Protein AF-A0AAI8QG87-F1 (afdb_monomer)

pLDDT: mean 82.21, std 5.56, range [61.78, 92.12]

Structure (mmCIF, N/CA/C/O backbone):
data_AF-A0AAI8QG87-F1
#
_entry.id   AF-A0AAI8QG87-F1
#
loop_
_atom_site.group_PDB
_atom_site.id
_atom_site.type_symbol
_atom_site.label_atom_id
_atom_site.label_alt_id
_atom_site.label_comp_id
_atom_site.label_asym_id
_atom_site.label_entity_id
_atom_s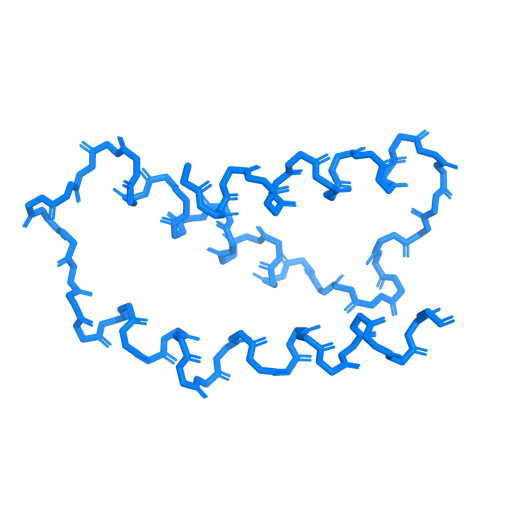ite.label_seq_id
_atom_site.pdbx_PDB_ins_code
_atom_site.Cartn_x
_atom_site.Cartn_y
_atom_site.Cartn_z
_atom_site.occupancy
_atom_site.B_iso_or_equiv
_atom_site.auth_seq_id
_atom_site.auth_comp_id
_atom_site.auth_asym_id
_atom_site.auth_atom_id
_atom_site.pdbx_PDB_model_num
ATOM 1 N N . MET A 1 1 ? 2.165 12.585 -9.131 1.00 61.78 1 MET A N 1
ATOM 2 C CA . MET A 1 1 ? 2.311 11.119 -9.316 1.00 61.78 1 MET A CA 1
ATOM 3 C C . MET A 1 1 ? 1.345 10.400 -8.378 1.00 61.78 1 MET A C 1
ATOM 5 O O . MET A 1 1 ? 1.283 10.784 -7.218 1.00 61.78 1 MET A O 1
ATOM 9 N N . HIS A 1 2 ? 0.595 9.395 -8.841 1.00 73.88 2 HIS A N 1
ATOM 10 C CA . HIS A 1 2 ? -0.497 8.750 -8.081 1.00 73.88 2 HIS A CA 1
ATOM 11 C C . HIS A 1 2 ? -0.101 8.234 -6.682 1.00 73.88 2 HIS A C 1
ATOM 13 O O . HIS A 1 2 ? -0.880 8.363 -5.746 1.00 73.88 2 HIS A O 1
ATOM 19 N N . LEU A 1 3 ? 1.135 7.756 -6.495 1.00 74.81 3 LEU A N 1
ATOM 20 C CA . LEU A 1 3 ? 1.635 7.296 -5.188 1.00 74.81 3 LEU A CA 1
ATOM 21 C C . LEU A 1 3 ? 1.787 8.422 -4.149 1.00 74.81 3 LEU A C 1
ATOM 23 O O . LEU A 1 3 ? 1.671 8.174 -2.951 1.00 74.81 3 LEU A O 1
ATOM 27 N N . ILE A 1 4 ? 2.028 9.660 -4.595 1.00 77.81 4 ILE A N 1
ATOM 28 C CA . ILE A 1 4 ? 2.064 10.841 -3.716 1.00 77.81 4 ILE A CA 1
ATOM 29 C C . ILE A 1 4 ? 0.653 11.118 -3.192 1.00 77.81 4 ILE A C 1
ATOM 31 O O . ILE A 1 4 ? 0.465 11.270 -1.991 1.00 77.81 4 ILE A O 1
ATOM 35 N N . VAL A 1 5 ? -0.345 11.063 -4.080 1.00 82.88 5 VAL A N 1
ATOM 36 C CA . VAL A 1 5 ? -1.762 11.235 -3.723 1.00 82.88 5 VAL A CA 1
ATOM 37 C C . VAL A 1 5 ? -2.222 10.140 -2.753 1.00 82.88 5 VAL A C 1
ATOM 39 O O . VAL A 1 5 ? -2.939 10.428 -1.799 1.00 82.88 5 VAL A O 1
ATOM 42 N N . CYS A 1 6 ? -1.787 8.887 -2.934 1.00 80.44 6 CYS A N 1
ATOM 43 C CA . CYS A 1 6 ? -2.067 7.815 -1.970 1.00 80.44 6 CYS A CA 1
ATOM 44 C C . CYS A 1 6 ? -1.499 8.132 -0.579 1.00 80.44 6 CYS A C 1
ATOM 46 O O . CYS A 1 6 ? -2.221 8.022 0.408 1.00 80.44 6 CYS A O 1
ATOM 48 N N . LYS A 1 7 ? -0.235 8.574 -0.499 1.00 81.50 7 LYS A N 1
ATOM 49 C CA . LYS A 1 7 ? 0.402 8.971 0.767 1.00 81.50 7 LYS A CA 1
ATOM 50 C C . LYS A 1 7 ? -0.379 10.083 1.470 1.00 81.50 7 LYS A C 1
ATOM 52 O O . LYS A 1 7 ? -0.687 9.942 2.647 1.00 81.50 7 LYS A O 1
ATOM 57 N N . GLU A 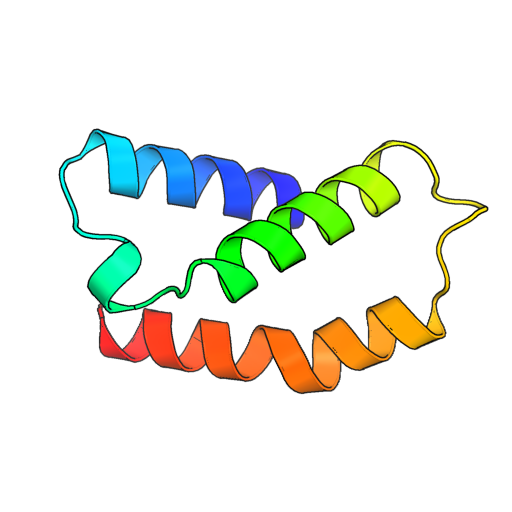1 8 ? -0.720 11.150 0.753 1.00 85.44 8 GLU A N 1
ATOM 58 C CA . GLU A 1 8 ? -1.459 12.285 1.319 1.00 85.44 8 GLU A CA 1
ATOM 59 C C . GLU A 1 8 ? -2.832 11.868 1.861 1.00 85.44 8 GLU A C 1
ATOM 61 O O . GLU A 1 8 ? -3.250 12.337 2.917 1.00 85.44 8 GLU A O 1
ATOM 66 N N . ASN A 1 9 ? -3.541 10.971 1.169 1.00 85.06 9 ASN A N 1
ATOM 67 C CA . ASN A 1 9 ? -4.825 10.467 1.657 1.00 85.06 9 A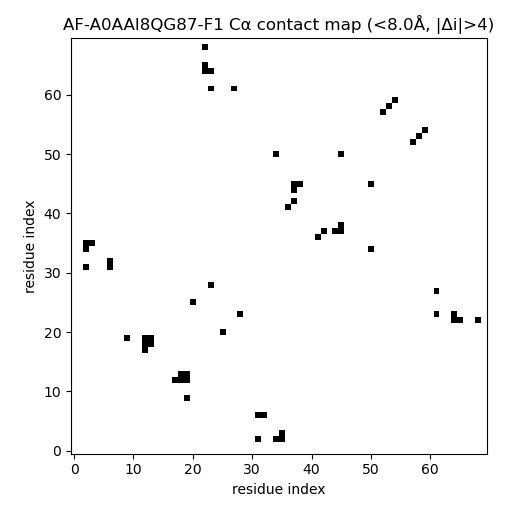SN A CA 1
ATOM 68 C C . ASN A 1 9 ? -4.668 9.588 2.904 1.00 85.06 9 ASN A C 1
ATOM 70 O O . ASN A 1 9 ? -5.461 9.723 3.830 1.00 85.06 9 ASN A O 1
ATOM 74 N N . PHE A 1 10 ? -3.628 8.755 2.987 1.00 81.88 10 PHE A N 1
ATOM 75 C CA . PHE A 1 10 ? -3.347 8.003 4.215 1.00 81.88 10 PHE A CA 1
ATOM 76 C C . PHE A 1 10 ? -3.004 8.919 5.393 1.00 81.88 10 PHE A C 1
ATOM 78 O O . PHE A 1 10 ? -3.487 8.692 6.499 1.00 81.88 10 PHE A O 1
ATOM 85 N 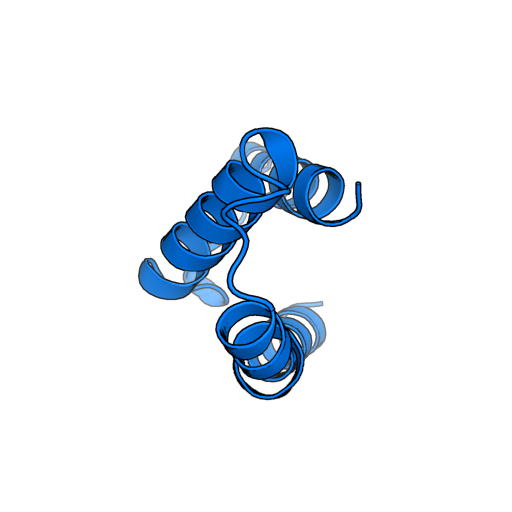N . GLU A 1 11 ? -2.233 9.984 5.164 1.00 84.12 11 GLU A N 1
ATOM 86 C CA . GLU A 1 11 ? -1.937 10.989 6.193 1.00 84.12 11 GLU A CA 1
ATOM 87 C C . GLU A 1 11 ? -3.214 11.691 6.684 1.00 84.12 11 GLU A C 1
ATOM 89 O O . GLU A 1 11 ? -3.365 11.896 7.887 1.00 84.12 11 GLU A O 1
ATOM 94 N N . LYS A 1 12 ? -4.170 11.983 5.789 1.00 86.69 12 LYS A N 1
ATOM 95 C CA . LYS A 1 12 ? -5.482 12.548 6.157 1.00 86.69 12 LYS A CA 1
ATOM 96 C C . LYS A 1 12 ? -6.328 11.591 6.999 1.00 86.69 12 LYS A C 1
ATOM 98 O O . LYS A 1 12 ? -6.887 12.022 8.000 1.00 86.69 12 LYS A O 1
ATOM 103 N N . VAL A 1 13 ? -6.398 10.310 6.630 1.00 83.81 13 VAL A N 1
ATOM 104 C CA . VAL A 1 13 ? -7.116 9.275 7.404 1.00 83.81 13 VAL A CA 1
ATOM 105 C C . VAL A 1 13 ? -6.551 9.187 8.825 1.00 83.81 13 VAL A C 1
ATOM 107 O O . VAL A 1 13 ? -7.299 9.248 9.797 1.00 83.81 13 VAL A O 1
ATOM 110 N N . ILE A 1 14 ? -5.220 9.136 8.953 1.00 81.12 14 ILE A N 1
ATOM 111 C CA . ILE A 1 14 ? -4.538 9.119 10.257 1.00 81.12 14 ILE A CA 1
ATOM 112 C C . ILE A 1 14 ? -4.846 10.393 11.054 1.00 81.12 14 ILE A C 1
ATOM 114 O O . ILE A 1 14 ? -5.156 10.317 12.241 1.00 81.12 14 ILE A O 1
ATOM 118 N N . TYR A 1 15 ? -4.764 11.561 10.410 1.00 84.19 15 TYR A N 1
ATOM 119 C CA . TYR A 1 15 ? -5.029 12.851 11.046 1.00 84.19 15 TYR A CA 1
ATOM 120 C C . TYR A 1 15 ? -6.465 12.963 11.575 1.00 84.19 15 TYR A C 1
ATOM 122 O O . TYR A 1 15 ? -6.679 13.508 12.655 1.00 84.19 15 TYR A O 1
ATOM 130 N N . ASN A 1 16 ? -7.437 12.394 10.860 1.00 85.38 16 ASN A N 1
ATOM 131 C CA . ASN A 1 16 ? -8.845 12.392 11.256 1.00 85.38 16 ASN A CA 1
ATOM 132 C C . ASN A 1 16 ? -9.164 11.416 12.406 1.00 85.38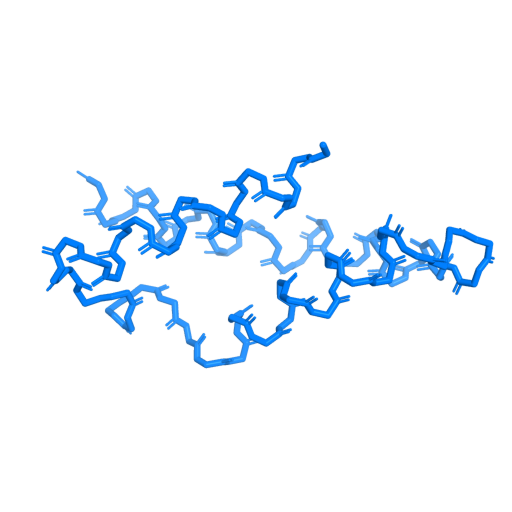 16 ASN A C 1
ATOM 134 O O . ASN A 1 16 ? -10.317 11.316 12.820 1.00 85.38 16 ASN A O 1
ATOM 138 N N . GLY A 1 17 ? -8.168 10.697 12.937 1.00 75.88 17 GLY A N 1
ATOM 139 C CA . GLY A 1 17 ? -8.349 9.734 14.025 1.00 75.88 17 GLY A CA 1
ATOM 140 C C . GLY A 1 17 ? -8.951 8.401 13.578 1.00 75.88 17 GLY A C 1
ATOM 141 O O . GLY A 1 17 ? -9.294 7.572 14.422 1.00 75.88 17 GLY A O 1
ATOM 142 N N . GLU A 1 18 ? -9.068 8.168 12.269 1.00 79.19 18 GLU A N 1
ATOM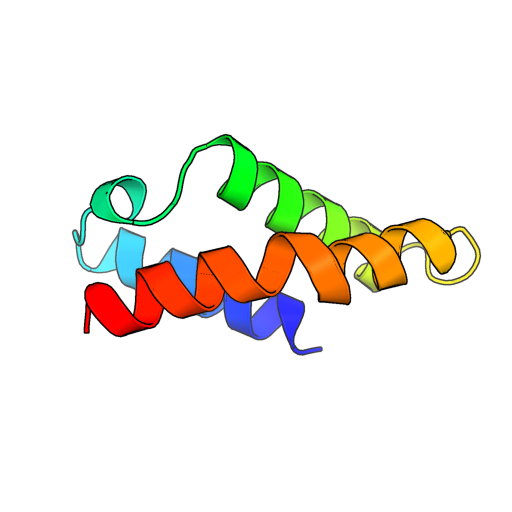 143 C CA . GLU A 1 18 ? -9.509 6.885 11.742 1.00 79.19 18 GLU A CA 1
ATOM 144 C C . GLU A 1 18 ? -8.406 5.840 11.908 1.00 79.19 18 GLU A C 1
ATOM 146 O O . GLU A 1 18 ? -7.215 6.082 11.673 1.00 79.19 18 GLU A O 1
ATOM 151 N N . ASN A 1 19 ? -8.801 4.636 12.317 1.00 79.19 19 ASN A N 1
ATOM 152 C CA . ASN A 1 19 ? -7.850 3.561 12.520 1.00 79.19 19 ASN A CA 1
ATOM 153 C C . ASN A 1 19 ? -7.435 2.961 11.170 1.00 79.19 19 ASN A C 1
ATOM 155 O O . ASN A 1 19 ? -7.965 1.939 10.745 1.00 79.19 19 ASN A O 1
ATOM 159 N N . ILE A 1 20 ? -6.432 3.559 10.526 1.00 78.81 20 ILE A N 1
ATOM 160 C CA . ILE A 1 20 ? -5.856 3.054 9.271 1.00 78.81 20 ILE A CA 1
ATOM 161 C C . ILE A 1 20 ? -5.386 1.593 9.382 1.00 78.81 20 ILE A C 1
ATOM 163 O O . ILE A 1 20 ? -5.388 0.854 8.400 1.00 78.81 20 ILE A O 1
ATOM 167 N N . THR A 1 21 ? -5.039 1.136 10.594 1.00 81.25 21 THR A N 1
ATOM 168 C CA . THR A 1 21 ? -4.633 -0.256 10.838 1.00 81.25 21 THR A CA 1
ATOM 169 C C . THR A 1 21 ? -5.797 -1.246 10.813 1.00 81.25 21 THR A C 1
ATOM 171 O O . THR A 1 21 ? -5.559 -2.450 10.753 1.00 81.25 21 THR A O 1
ATOM 174 N N . ALA A 1 22 ? -7.045 -0.762 10.796 1.00 80.31 22 ALA A N 1
ATOM 175 C CA . ALA A 1 22 ? -8.230 -1.593 10.602 1.00 80.31 22 ALA A CA 1
ATOM 176 C C . ALA A 1 22 ? -8.289 -2.207 9.194 1.00 80.31 22 ALA A C 1
ATOM 178 O O . ALA A 1 22 ? -8.887 -3.265 9.020 1.00 80.31 22 ALA A O 1
ATOM 179 N N . PHE A 1 23 ? -7.654 -1.575 8.199 1.00 80.56 23 PHE A N 1
ATOM 180 C CA . PHE A 1 23 ? -7.690 -2.038 6.808 1.00 80.56 23 PHE A CA 1
ATOM 181 C C . PHE A 1 23 ? -6.321 -2.054 6.104 1.00 80.56 23 PHE A C 1
ATOM 183 O O . PHE A 1 23 ? -6.192 -2.686 5.058 1.00 80.56 23 PHE A O 1
ATOM 190 N N . LEU A 1 24 ? -5.271 -1.443 6.662 1.00 84.25 24 LEU A N 1
ATOM 191 C CA . LEU A 1 24 ? -3.902 -1.524 6.137 1.00 84.25 24 LEU A CA 1
ATOM 192 C C . LEU A 1 24 ? -2.933 -2.101 7.166 1.00 84.25 24 LEU A C 1
ATOM 194 O O . LEU A 1 24 ? -2.808 -1.617 8.289 1.00 84.25 24 LEU A O 1
ATOM 198 N N . SER A 1 25 ? -2.179 -3.121 6.760 1.00 85.62 25 SER A N 1
ATOM 199 C CA . SER A 1 25 ? -1.118 -3.668 7.603 1.00 85.62 25 SER A CA 1
ATOM 200 C C . SER A 1 25 ? 0.105 -2.741 7.629 1.00 85.62 25 SER A C 1
ATOM 202 O O . SER A 1 25 ? 0.319 -1.910 6.742 1.00 85.62 25 SER A O 1
ATOM 204 N N . LYS A 1 26 ? 0.978 -2.920 8.630 1.00 84.31 26 LYS A N 1
ATOM 205 C CA . LYS A 1 26 ? 2.284 -2.234 8.666 1.00 84.31 26 LYS A CA 1
ATOM 206 C C . LYS A 1 26 ? 3.141 -2.529 7.434 1.00 84.31 26 LYS A C 1
ATOM 208 O O . LYS A 1 26 ? 3.932 -1.678 7.032 1.00 84.31 26 LYS A O 1
ATOM 213 N N . GLU A 1 27 ? 3.002 -3.718 6.862 1.00 85.38 27 GLU A N 1
ATOM 214 C CA . GLU A 1 27 ? 3.734 -4.125 5.667 1.00 85.38 27 GLU A CA 1
ATOM 215 C C . GLU A 1 27 ? 3.212 -3.404 4.421 1.00 85.38 27 GLU A C 1
ATOM 217 O O . GLU A 1 27 ? 4.016 -2.854 3.671 1.00 85.38 27 GLU A O 1
ATOM 222 N N . ASP A 1 28 ? 1.887 -3.275 4.279 1.00 84.69 28 ASP A N 1
ATOM 223 C CA . ASP A 1 28 ? 1.256 -2.503 3.198 1.00 84.69 28 ASP A CA 1
ATOM 224 C C . ASP A 1 28 ? 1.760 -1.047 3.206 1.00 84.69 28 ASP A C 1
ATOM 226 O O . ASP A 1 28 ? 2.219 -0.522 2.189 1.00 84.69 28 ASP A O 1
ATOM 230 N N . MET A 1 29 ? 1.759 -0.409 4.384 1.00 84.00 29 MET A N 1
ATOM 231 C CA . MET A 1 29 ? 2.222 0.975 4.557 1.00 84.00 29 MET A CA 1
ATOM 232 C C . MET A 1 29 ? 3.715 1.152 4.232 1.00 84.00 29 MET A C 1
ATOM 234 O O . MET A 1 29 ? 4.113 2.146 3.610 1.00 84.00 29 MET A O 1
ATOM 238 N N . ARG A 1 30 ? 4.556 0.187 4.628 1.00 85.56 30 ARG A N 1
ATOM 239 C CA . ARG A 1 30 ? 5.991 0.187 4.298 1.00 85.56 30 ARG A CA 1
ATOM 240 C C . ARG A 1 30 ? 6.225 0.000 2.803 1.00 85.56 30 ARG A C 1
ATOM 242 O O . ARG A 1 30 ? 7.013 0.751 2.231 1.00 85.56 30 ARG A O 1
ATOM 249 N N . GLY A 1 31 ? 5.524 -0.942 2.174 1.00 85.00 31 GLY A N 1
ATOM 250 C CA . GLY A 1 31 ? 5.623 -1.206 0.740 1.00 85.00 31 GLY A CA 1
ATOM 251 C C . GLY A 1 31 ? 5.258 0.022 -0.092 1.00 85.00 31 GLY A C 1
ATOM 252 O O . GLY A 1 31 ? 6.052 0.465 -0.920 1.00 85.00 31 GLY A O 1
ATOM 253 N N . LEU A 1 32 ? 4.110 0.642 0.197 1.00 83.44 32 LEU A N 1
ATOM 254 C CA . LEU A 1 32 ? 3.658 1.874 -0.461 1.00 83.44 32 LEU A CA 1
ATOM 255 C C . LEU A 1 32 ? 4.683 3.012 -0.347 1.00 83.44 32 LEU A C 1
ATOM 257 O O . LEU A 1 32 ? 4.964 3.700 -1.329 1.00 83.44 32 LEU A O 1
ATOM 261 N N . SER A 1 33 ? 5.282 3.180 0.834 1.00 83.00 33 SER A N 1
ATOM 262 C CA . SER A 1 33 ? 6.317 4.195 1.065 1.00 83.00 33 SER A CA 1
ATOM 263 C C . SER A 1 33 ? 7.597 3.914 0.272 1.00 83.00 33 SER A C 1
ATOM 265 O O . SER A 1 33 ? 8.181 4.839 -0.294 1.00 83.00 33 SER A O 1
ATOM 267 N N . ALA A 1 34 ? 8.017 2.648 0.193 1.00 82.81 34 ALA A N 1
ATOM 268 C CA . ALA A 1 34 ? 9.196 2.236 -0.563 1.00 82.81 34 ALA A CA 1
ATOM 269 C C . ALA A 1 34 ? 9.010 2.471 -2.070 1.00 82.81 34 ALA A C 1
ATOM 271 O O . ALA A 1 34 ? 9.840 3.127 -2.694 1.00 82.81 34 ALA A O 1
ATOM 272 N N . ILE A 1 35 ? 7.884 2.028 -2.637 1.00 81.31 35 ILE A N 1
ATOM 273 C CA . ILE A 1 35 ? 7.576 2.197 -4.065 1.00 81.31 35 ILE A CA 1
ATOM 274 C C . ILE A 1 35 ? 7.474 3.684 -4.424 1.00 81.31 35 ILE A C 1
ATOM 276 O O . ILE A 1 35 ? 8.024 4.108 -5.438 1.00 81.31 35 ILE A O 1
ATOM 280 N N . ARG A 1 36 ? 6.850 4.506 -3.566 1.00 83.19 36 ARG A N 1
ATOM 281 C CA . ARG A 1 36 ? 6.821 5.966 -3.742 1.00 83.19 36 ARG A CA 1
ATOM 282 C C . ARG A 1 36 ? 8.227 6.559 -3.768 1.00 83.19 36 ARG A C 1
ATOM 284 O O . ARG A 1 36 ? 8.498 7.411 -4.604 1.00 83.19 36 ARG A O 1
ATOM 291 N N . ASN A 1 37 ? 9.103 6.144 -2.854 1.00 80.44 37 ASN A N 1
ATOM 292 C CA . ASN A 1 37 ? 10.457 6.685 -2.769 1.00 80.44 37 ASN A CA 1
ATOM 293 C C . ASN A 1 37 ? 11.284 6.362 -4.013 1.00 80.44 37 ASN A C 1
ATOM 295 O O . ASN A 1 37 ? 11.890 7.284 -4.559 1.00 80.44 37 ASN A O 1
ATOM 299 N N . ILE A 1 38 ? 11.258 5.106 -4.472 1.00 78.81 38 ILE A N 1
ATOM 300 C CA . ILE A 1 38 ? 11.988 4.674 -5.672 1.00 78.81 38 ILE A CA 1
ATOM 301 C C . ILE A 1 38 ? 11.426 5.401 -6.900 1.00 78.81 38 ILE A C 1
ATOM 303 O O . ILE A 1 38 ? 12.165 6.082 -7.602 1.00 78.81 38 ILE A O 1
ATOM 307 N N . ALA A 1 39 ? 10.101 5.394 -7.087 1.00 75.50 39 ALA A N 1
ATOM 308 C CA . ALA A 1 39 ? 9.457 6.065 -8.218 1.00 75.50 39 ALA A CA 1
ATOM 309 C C . ALA A 1 39 ? 9.620 7.600 -8.219 1.00 75.50 39 ALA A C 1
ATOM 311 O O . ALA A 1 39 ? 9.365 8.236 -9.235 1.00 75.50 39 ALA A O 1
ATOM 312 N N . SER A 1 40 ? 9.990 8.231 -7.100 1.00 76.19 40 SER A N 1
ATOM 313 C CA . SER A 1 40 ? 10.202 9.687 -7.031 1.00 76.19 40 SER A CA 1
ATOM 314 C C . SER A 1 40 ? 11.647 10.129 -7.254 1.00 76.19 40 SER A C 1
ATOM 316 O O . SER A 1 40 ? 11.840 11.280 -7.632 1.00 76.19 40 SER A O 1
ATOM 318 N N . HIS A 1 41 ? 12.642 9.276 -7.000 1.00 72.69 41 HIS A N 1
ATOM 319 C CA . HIS A 1 41 ? 14.051 9.698 -6.983 1.00 72.69 41 HIS A CA 1
ATOM 320 C C . HIS A 1 41 ? 14.971 8.848 -7.857 1.00 72.69 41 HIS A C 1
ATOM 322 O O . HIS A 1 41 ? 16.024 9.338 -8.249 1.00 72.69 41 HIS A O 1
ATOM 328 N N . ASP A 1 42 ? 14.594 7.607 -8.168 1.00 71.19 42 ASP A N 1
ATOM 329 C CA . ASP A 1 42 ? 15.452 6.650 -8.866 1.00 71.19 42 ASP A CA 1
ATOM 330 C C . ASP A 1 42 ? 14.664 5.933 -9.969 1.00 71.19 42 ASP A C 1
ATOM 332 O O . ASP A 1 42 ? 14.334 4.750 -9.889 1.00 71.19 42 ASP A O 1
ATOM 336 N N . TYR A 1 43 ? 14.277 6.708 -10.986 1.00 68.00 43 TYR A N 1
ATOM 337 C CA . TYR A 1 43 ? 13.493 6.201 -12.115 1.00 68.00 43 TYR A CA 1
ATOM 338 C C . TYR A 1 43 ? 14.310 5.260 -13.013 1.00 68.00 43 TYR A C 1
ATOM 340 O O . TYR A 1 43 ? 13.737 4.344 -13.597 1.00 68.00 43 TYR A O 1
ATOM 348 N N . GLU A 1 44 ? 15.629 5.461 -13.112 1.00 72.75 44 GLU A N 1
ATOM 349 C CA . GLU A 1 44 ? 16.517 4.595 -13.901 1.00 72.75 44 GLU A CA 1
ATOM 350 C C . GLU A 1 44 ? 16.898 3.303 -13.161 1.00 72.75 44 GLU A C 1
ATOM 352 O O . GLU A 1 44 ? 17.032 2.260 -13.796 1.00 72.75 44 GLU A O 1
ATOM 357 N N . GLY A 1 45 ? 16.995 3.325 -11.826 1.00 73.56 45 GLY A N 1
ATOM 358 C CA . GLY A 1 45 ? 17.165 2.131 -10.990 1.00 73.56 45 GLY A CA 1
ATOM 359 C C . GLY A 1 45 ? 15.866 1.361 -10.719 1.00 73.56 45 GLY A C 1
ATOM 360 O O . GLY A 1 45 ? 15.872 0.340 -10.024 1.00 73.56 45 GLY A O 1
ATOM 361 N N . LEU A 1 46 ? 14.736 1.825 -11.261 1.00 77.38 46 LEU A N 1
ATOM 362 C CA . LEU A 1 46 ? 13.429 1.217 -11.058 1.00 77.38 46 LEU A CA 1
ATOM 363 C C . LEU A 1 46 ? 13.349 -0.141 -11.769 1.00 77.38 46 LEU A C 1
ATOM 365 O O . LEU A 1 46 ? 13.222 -0.231 -12.990 1.00 77.38 46 LEU A O 1
ATOM 369 N N . ASN A 1 47 ? 13.346 -1.226 -10.996 1.00 84.75 47 ASN A N 1
ATOM 370 C CA . ASN A 1 47 ? 13.094 -2.550 -11.551 1.00 84.75 47 ASN A CA 1
ATOM 371 C C . ASN A 1 47 ? 11.618 -2.672 -11.970 1.00 84.75 47 ASN A C 1
ATOM 373 O O . ASN A 1 47 ? 10.733 -2.891 -11.139 1.00 84.75 47 ASN A O 1
ATOM 377 N N . LEU A 1 48 ? 11.363 -2.553 -13.273 1.00 84.44 48 LEU A N 1
ATOM 378 C CA . LEU A 1 48 ? 10.016 -2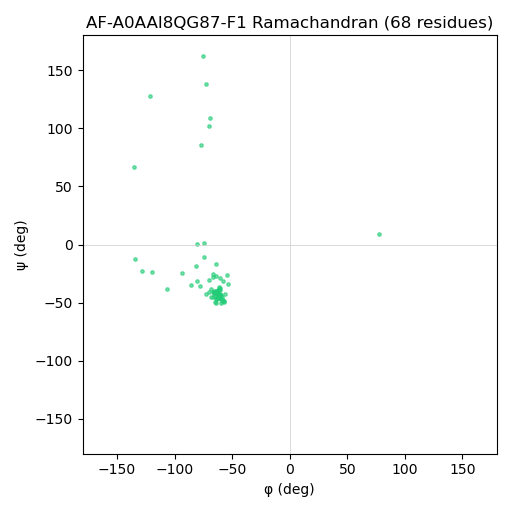.609 -13.843 1.00 84.44 48 LEU A CA 1
ATOM 379 C C . LEU A 1 48 ? 9.299 -3.938 -13.571 1.00 84.44 48 LEU A C 1
ATOM 381 O O . LEU A 1 48 ? 8.081 -3.930 -13.423 1.00 84.44 48 LEU A O 1
ATOM 385 N N . GLY A 1 49 ? 10.029 -5.049 -13.428 1.00 87.62 49 GLY A N 1
ATOM 386 C CA . GLY A 1 49 ? 9.445 -6.339 -13.050 1.00 87.62 49 GLY A CA 1
ATOM 387 C C . GLY A 1 49 ? 8.871 -6.324 -11.631 1.00 87.62 49 GLY A C 1
ATOM 388 O O . GLY A 1 49 ? 7.764 -6.807 -11.407 1.00 87.62 49 GLY A O 1
ATOM 389 N N . ILE A 1 50 ? 9.568 -5.680 -10.688 1.00 83.31 50 ILE A N 1
ATOM 390 C CA . ILE A 1 50 ? 9.058 -5.482 -9.320 1.00 83.31 50 ILE A CA 1
ATOM 391 C C . ILE A 1 50 ? 7.825 -4.571 -9.342 1.00 83.31 50 ILE A C 1
ATOM 393 O O . ILE A 1 50 ? 6.844 -4.835 -8.650 1.00 83.31 50 ILE A O 1
ATOM 397 N N . ILE A 1 51 ? 7.842 -3.507 -10.148 1.00 83.31 51 ILE A N 1
ATOM 398 C CA . ILE A 1 51 ? 6.695 -2.596 -10.263 1.00 83.31 51 ILE A CA 1
ATOM 399 C C . ILE A 1 51 ? 5.482 -3.290 -10.878 1.00 83.31 51 ILE A C 1
ATOM 401 O O . ILE A 1 51 ? 4.370 -3.124 -10.377 1.00 83.31 51 ILE A O 1
ATOM 405 N N . GLU A 1 52 ? 5.680 -4.104 -11.909 1.00 87.62 52 GLU A N 1
ATOM 406 C CA . GLU A 1 52 ? 4.610 -4.912 -12.485 1.00 87.62 52 GLU A CA 1
ATOM 407 C C . GLU A 1 52 ? 4.026 -5.888 -11.454 1.00 87.62 52 GLU A C 1
ATOM 409 O O . GLU A 1 52 ? 2.804 -5.957 -11.305 1.00 87.62 52 GLU A O 1
ATOM 414 N N . GLU A 1 53 ? 4.868 -6.594 -10.694 1.00 89.00 53 GLU A N 1
ATOM 415 C CA . GLU A 1 53 ? 4.414 -7.508 -9.641 1.00 89.00 53 GLU A CA 1
ATOM 416 C C . GLU A 1 53 ? 3.595 -6.777 -8.569 1.00 89.00 53 GLU A C 1
ATOM 418 O O . GLU A 1 53 ? 2.529 -7.241 -8.158 1.00 89.00 53 GLU A O 1
ATOM 423 N N . VAL A 1 54 ? 4.045 -5.596 -8.146 1.00 85.19 54 VAL A N 1
ATOM 424 C CA . VAL A 1 54 ? 3.310 -4.744 -7.206 1.00 85.19 54 VAL A CA 1
ATOM 425 C C . VAL A 1 54 ? 1.935 -4.375 -7.760 1.00 85.19 54 VAL A C 1
ATOM 427 O O . VAL A 1 54 ? 0.933 -4.522 -7.053 1.00 85.19 54 VAL A O 1
ATOM 430 N N . ILE A 1 55 ? 1.870 -3.915 -9.013 1.00 85.88 55 ILE A N 1
ATOM 431 C CA . ILE A 1 55 ? 0.616 -3.503 -9.655 1.00 85.88 55 ILE A CA 1
ATOM 432 C C . ILE A 1 55 ? -0.349 -4.684 -9.766 1.00 85.88 55 ILE A C 1
ATOM 434 O O . ILE A 1 55 ? -1.534 -4.527 -9.477 1.00 85.88 55 ILE A O 1
ATOM 438 N N . ARG A 1 56 ? 0.140 -5.866 -10.154 1.00 92.12 56 ARG A N 1
ATOM 439 C CA . ARG A 1 56 ? -0.703 -7.050 -10.370 1.00 92.12 56 ARG A CA 1
ATOM 440 C C . ARG A 1 56 ? -1.126 -7.745 -9.081 1.00 92.12 56 ARG A C 1
ATOM 442 O O . ARG A 1 56 ? -2.243 -8.248 -9.017 1.00 92.12 56 ARG A O 1
ATOM 449 N N . SER A 1 57 ? -0.260 -7.778 -8.071 1.00 90.00 57 SER A N 1
ATOM 450 C CA . SER A 1 57 ? -0.418 -8.695 -6.932 1.00 90.00 57 SER A CA 1
ATOM 451 C C . SER A 1 57 ? -0.553 -7.999 -5.580 1.00 90.00 57 SER A C 1
ATOM 453 O O . SER A 1 57 ? -1.096 -8.594 -4.651 1.00 90.00 57 SER A O 1
ATOM 455 N N . LYS A 1 58 ? -0.065 -6.761 -5.425 1.00 85.38 58 LYS A N 1
ATOM 456 C CA . LYS A 1 58 ? -0.049 -6.058 -4.126 1.00 85.38 58 LYS A CA 1
ATOM 457 C C . LYS A 1 58 ? -1.083 -4.936 -4.041 1.00 85.38 58 LYS A C 1
ATOM 459 O O . LYS A 1 58 ? -1.722 -4.790 -3.002 1.00 85.38 58 LYS A O 1
ATOM 464 N N . LEU A 1 59 ? -1.300 -4.180 -5.120 1.00 85.81 59 LEU A N 1
ATOM 465 C CA . LEU A 1 59 ? -2.304 -3.106 -5.142 1.00 85.81 59 LEU A CA 1
ATOM 466 C C . LEU A 1 59 ? -3.765 -3.600 -5.113 1.00 85.81 59 LEU A C 1
ATOM 468 O O . LEU A 1 59 ? -4.551 -2.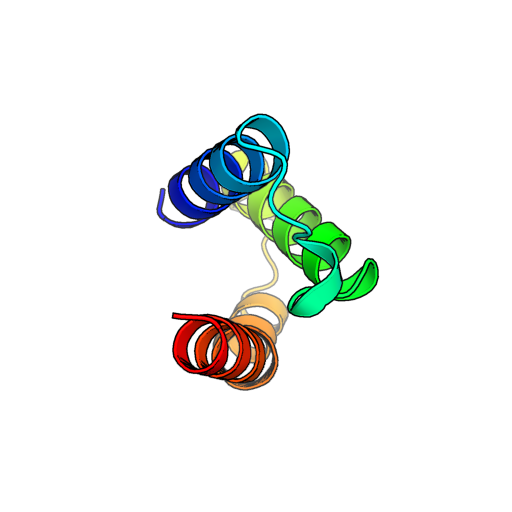998 -4.378 1.00 85.81 59 LEU A O 1
ATOM 472 N N . PRO A 1 60 ? -4.169 -4.673 -5.826 1.00 91.50 60 PRO A N 1
ATOM 473 C CA . PRO A 1 60 ? -5.576 -5.082 -5.845 1.00 91.50 60 PRO A CA 1
ATOM 474 C C . PRO A 1 60 ? -6.126 -5.499 -4.470 1.00 91.50 60 PRO A C 1
ATOM 476 O O . PRO A 1 60 ? -7.211 -5.037 -4.114 1.00 91.50 60 PRO A O 1
ATOM 479 N N . PRO A 1 61 ? -5.401 -6.274 -3.633 1.00 89.44 61 PRO A N 1
ATOM 480 C CA . PRO A 1 61 ? -5.852 -6.558 -2.271 1.00 89.44 61 PRO A CA 1
ATOM 481 C C . PRO A 1 61 ? -6.018 -5.297 -1.415 1.00 89.44 61 PRO A C 1
ATOM 483 O O . PRO A 1 61 ? -6.961 -5.207 -0.636 1.00 89.44 61 PRO A O 1
ATOM 486 N N . ILE A 1 62 ? -5.137 -4.300 -1.564 1.00 85.19 62 ILE A N 1
ATOM 487 C CA . ILE A 1 62 ? -5.257 -3.016 -0.855 1.00 85.19 62 ILE A CA 1
ATOM 488 C C . ILE A 1 62 ? -6.534 -2.284 -1.286 1.00 85.19 62 ILE A C 1
ATOM 490 O O . ILE A 1 62 ? -7.284 -1.810 -0.436 1.00 85.19 62 ILE A O 1
ATOM 494 N N . GLN A 1 63 ? -6.818 -2.241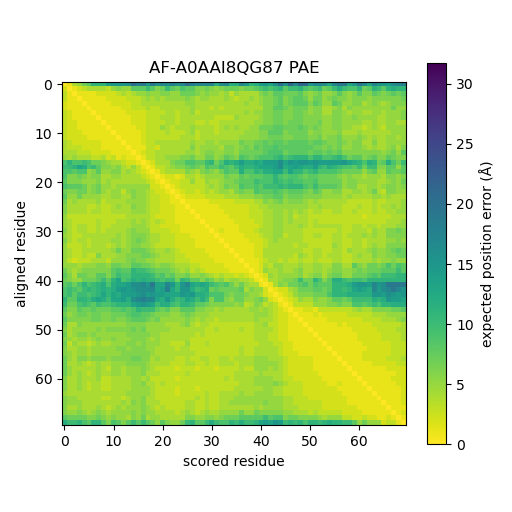 -2.590 1.00 87.62 63 GLN A N 1
ATOM 495 C CA . GLN A 1 63 ? -8.045 -1.638 -3.108 1.00 87.62 63 GLN A CA 1
ATOM 496 C C . GLN A 1 63 ? -9.299 -2.333 -2.562 1.00 87.62 63 GLN A C 1
ATOM 498 O O . GLN A 1 63 ? -10.244 -1.661 -2.159 1.00 87.62 63 GLN A O 1
ATOM 503 N N . GLN A 1 64 ? -9.304 -3.667 -2.506 1.00 91.06 64 GLN A N 1
ATOM 504 C CA . GLN A 1 64 ? -10.419 -4.433 -1.943 1.00 91.06 64 GLN A CA 1
ATOM 505 C C . GLN A 1 64 ? -10.658 -4.099 -0.466 1.00 91.06 64 GLN A C 1
ATOM 507 O O . GLN A 1 64 ? -11.802 -3.898 -0.072 1.00 91.06 64 GLN A O 1
ATOM 512 N N . LYS A 1 65 ? -9.592 -3.987 0.339 1.00 86.81 65 LYS A N 1
ATOM 513 C CA . LYS A 1 65 ? -9.701 -3.600 1.755 1.00 86.81 65 LYS A CA 1
ATOM 514 C C . LYS A 1 65 ? -10.270 -2.189 1.924 1.00 86.81 65 LYS A C 1
ATOM 516 O O . LYS A 1 65 ? -11.116 -1.988 2.784 1.00 86.81 65 LYS A O 1
ATOM 521 N N . ILE A 1 66 ? -9.842 -1.234 1.092 1.00 83.75 66 ILE A N 1
ATOM 522 C CA . ILE A 1 66 ? -10.375 0.139 1.103 1.00 83.75 66 ILE A CA 1
ATOM 523 C C . ILE A 1 66 ? -11.864 0.139 0.737 1.00 83.75 66 ILE A C 1
ATOM 525 O O . ILE A 1 66 ? -12.662 0.736 1.447 1.00 83.75 66 ILE A O 1
ATOM 529 N N . ASN A 1 67 ? -12.252 -0.574 -0.322 1.00 87.62 67 ASN A N 1
ATOM 530 C CA . ASN A 1 67 ? -13.652 -0.665 -0.742 1.00 87.62 67 ASN A CA 1
ATOM 531 C C . ASN A 1 67 ? -14.554 -1.353 0.291 1.00 87.62 67 ASN A C 1
ATOM 533 O O . ASN A 1 67 ? -15.747 -1.102 0.293 1.00 87.62 67 ASN A O 1
ATOM 537 N N . ALA A 1 68 ? -14.010 -2.247 1.121 1.00 86.56 68 ALA A N 1
ATOM 538 C CA . ALA A 1 68 ? -14.753 -2.885 2.206 1.00 86.56 68 ALA A CA 1
ATOM 539 C C . ALA A 1 68 ? -14.861 -2.005 3.464 1.00 86.56 68 ALA A C 1
ATOM 541 O O . ALA A 1 68 ? -15.680 -2.291 4.334 1.00 86.56 68 ALA A O 1
ATOM 542 N N . PHE A 1 69 ? -13.995 -0.996 3.591 1.00 80.19 69 PHE A N 1
ATOM 543 C CA . PHE A 1 69 ? -13.996 -0.048 4.703 1.00 80.19 69 PHE A CA 1
ATOM 544 C C . PHE A 1 69 ? -14.956 1.131 4.471 1.00 80.19 69 PHE A C 1
ATOM 546 O O . PHE A 1 69 ? -15.535 1.624 5.437 1.00 80.19 69 PHE A O 1
ATOM 553 N N . LEU A 1 70 ? -15.094 1.575 3.216 1.00 75.44 70 LEU A N 1
ATOM 554 C CA . LEU A 1 70 ? -16.049 2.605 2.781 1.00 75.44 70 LEU A CA 1
ATOM 555 C C . LEU A 1 70 ? -17.490 2.076 2.755 1.00 75.44 70 LEU A C 1
ATOM 557 O O . LEU A 1 70 ? -18.394 2.876 3.084 1.00 75.44 70 LEU A O 1
#

Organism: NCBI:txid537971

Mean predicted aligned error: 4.94 Å

Radius of gyration: 12.7 Å; Cα contacts (8 Å, |Δi|>4): 30; chains: 1; bounding box: 33×22×28 Å

Sequence (70 aa):
MHLIVCKENFEKVIYNGENITAFLSKEDMRGLSAIRNIASHDYEGLNLGIIEEVIRSKLPPIQQKINAFL

InterPro domains:
  IPR008201 Ribonuclease HepT-like [PF01934] (25-67)

Foldseek 3Di:
DVLVVVVVVLVVCVVVVHDPCQQDPPVLVVVSVVVVVCVVPPVPPDPVVVVVCCVVPVVVSSVVSVVVVD

Nearest PDB structures (foldseek):
  7bxo-assembly1_D  TM=6.071E-01  e=7.348E-01  Shewanella oneidensis MR-1
  7bxo-assembly1_H  TM=5.636E-01  e=1.546E+00  Shewanella oneidensis MR-1

Secondary structure (DSSP, 8-state):
-HHHHHHHHHHHHHHTT--GGGT--HHHHHHHHHHHHHHHH-SSS--HHHHHHIIIIIHHHHHHHHHHH-

Solvent-accessible surface area (backbone atoms only — not comparable to full-atom values): 4130 Å² total; per-residue (Å²): 110,73,58,58,56,51,50,54,51,52,53,49,42,50,71,72,70,46,67,57,70,80,63,41,53,76,63,56,57,49,51,55,53,50,54,39,51,40,69,71,75,34,70,87,78,52,58,61,68,61,51,49,48,38,61,72,66,52,47,54,61,52,52,52,35,50,65,72,70,108